Protein AF-A0A5C9E8C2-F1 (afdb_monomer_lite)

pLDDT: mean 74.81, std 15.82, range [32.09, 93.75]

Radius of gyration: 13.97 Å; chains: 1; bounding box: 36×26×34 Å

Structure (mmCIF, N/CA/C/O backbone):
data_AF-A0A5C9E8C2-F1
#
_entry.id   AF-A0A5C9E8C2-F1
#
loop_
_atom_site.group_PDB
_atom_site.id
_atom_site.type_symbol
_atom_site.label_atom_id
_atom_site.label_alt_id
_atom_site.label_comp_id
_atom_site.label_asym_id
_atom_site.label_entity_id
_atom_site.label_seq_id
_atom_site.pdbx_PDB_ins_code
_atom_site.Cartn_x
_atom_site.Cartn_y
_atom_site.Cartn_z
_atom_site.occupancy
_atom_site.B_iso_or_equiv
_atom_site.auth_seq_id
_atom_site.auth_comp_id
_atom_site.auth_asym_id
_atom_site.auth_atom_id
_atom_site.pdbx_PDB_model_num
ATOM 1 N N . MET A 1 1 ? -11.486 -5.871 -15.841 1.00 32.44 1 MET A N 1
ATOM 2 C CA . MET A 1 1 ? -12.454 -5.859 -14.717 1.00 32.44 1 MET A CA 1
ATOM 3 C C . MET A 1 1 ? -11.732 -5.472 -13.435 1.00 32.44 1 MET A C 1
ATOM 5 O O . MET A 1 1 ? -10.880 -6.221 -12.974 1.00 32.44 1 MET A O 1
ATOM 9 N N . THR A 1 2 ? -12.037 -4.309 -12.869 1.00 41.16 2 THR A N 1
ATOM 10 C CA . THR A 1 2 ? -11.485 -3.845 -11.587 1.00 41.16 2 THR A CA 1
ATOM 11 C C . THR A 1 2 ? -12.141 -4.649 -10.460 1.00 41.16 2 THR A C 1
ATOM 13 O O . THR A 1 2 ? -13.339 -4.495 -10.231 1.00 41.16 2 THR A O 1
ATOM 16 N N . LYS A 1 3 ? -11.414 -5.539 -9.769 1.00 49.12 3 LYS A N 1
ATOM 17 C CA . LYS A 1 3 ? -11.955 -6.192 -8.562 1.00 49.12 3 LYS A CA 1
ATOM 18 C C . LYS A 1 3 ? -12.298 -5.105 -7.537 1.00 49.12 3 LYS A C 1
ATOM 20 O O . LYS A 1 3 ? -11.431 -4.303 -7.190 1.00 49.12 3 LYS A O 1
ATOM 25 N N . ALA A 1 4 ? -13.546 -5.071 -7.070 1.00 57.19 4 ALA A N 1
ATOM 26 C CA . ALA A 1 4 ? -13.965 -4.157 -6.015 1.00 57.19 4 ALA A CA 1
ATOM 27 C C . ALA A 1 4 ? -13.157 -4.448 -4.739 1.00 57.19 4 ALA A C 1
ATOM 29 O O . ALA A 1 4 ? -13.159 -5.573 -4.236 1.00 57.19 4 ALA A O 1
ATOM 30 N N . ILE A 1 5 ? -12.434 -3.447 -4.238 1.00 65.69 5 ILE A N 1
ATOM 31 C CA . ILE A 1 5 ? -11.686 -3.554 -2.984 1.00 65.69 5 ILE A CA 1
ATOM 32 C C . ILE A 1 5 ? -12.681 -3.420 -1.829 1.00 65.69 5 ILE A C 1
ATOM 34 O O . ILE A 1 5 ? -13.324 -2.382 -1.688 1.00 65.69 5 ILE A O 1
ATOM 38 N N . CYS A 1 6 ? -12.806 -4.444 -0.983 1.00 70.38 6 CYS A N 1
ATOM 39 C CA . CYS A 1 6 ? -13.690 -4.390 0.180 1.00 70.38 6 CYS A CA 1
ATOM 40 C C . CYS A 1 6 ? -12.915 -3.924 1.424 1.00 70.38 6 CYS A C 1
ATOM 42 O O . CYS A 1 6 ? -11.977 -4.595 1.853 1.00 70.38 6 CYS A O 1
ATOM 44 N N . ILE A 1 7 ? -13.315 -2.797 2.032 1.00 75.38 7 ILE A N 1
ATOM 45 C CA . ILE A 1 7 ? -12.643 -2.224 3.220 1.00 75.38 7 ILE A CA 1
ATOM 46 C C . ILE A 1 7 ? -12.557 -3.237 4.367 1.00 75.38 7 ILE A C 1
ATOM 48 O O . ILE A 1 7 ? -11.552 -3.270 5.075 1.00 75.38 7 ILE A O 1
ATOM 52 N N . SER A 1 8 ? -13.568 -4.096 4.534 1.00 79.88 8 SER A N 1
ATOM 53 C CA . SER A 1 8 ? -13.592 -5.103 5.603 1.00 79.88 8 SER A CA 1
ATOM 54 C C . SER A 1 8 ? -12.383 -6.043 5.562 1.00 79.88 8 SER A C 1
ATOM 56 O O . SER A 1 8 ? -11.902 -6.462 6.613 1.00 79.88 8 SER A O 1
ATOM 58 N N . GLN A 1 9 ? -11.817 -6.294 4.378 1.00 79.69 9 GLN A N 1
ATOM 59 C CA . GLN A 1 9 ? -10.609 -7.104 4.214 1.00 79.69 9 GLN A CA 1
ATOM 60 C C . GLN A 1 9 ? -9.382 -6.448 4.865 1.00 79.69 9 GLN A C 1
ATOM 62 O O . GLN A 1 9 ? -8.472 -7.142 5.308 1.00 79.69 9 GLN A O 1
ATOM 67 N N . PHE A 1 10 ? -9.355 -5.119 4.992 1.00 86.12 10 PHE A N 1
ATOM 68 C CA . PHE A 1 10 ? -8.253 -4.385 5.618 1.00 86.12 10 PHE A CA 1
ATOM 69 C C . PHE A 1 10 ? -8.367 -4.293 7.139 1.00 86.12 10 PHE A C 1
ATOM 71 O O . PHE A 1 10 ? -7.411 -3.875 7.782 1.00 86.12 10 PHE A O 1
ATOM 78 N N . LEU A 1 11 ? -9.483 -4.700 7.747 1.00 88.00 11 LEU A N 1
ATOM 79 C CA . LEU A 1 11 ? -9.673 -4.560 9.194 1.00 88.00 11 LEU A CA 1
ATOM 80 C C . LEU A 1 11 ? -8.856 -5.561 10.017 1.00 88.00 11 LEU A C 1
ATOM 82 O O . LEU A 1 11 ? -8.607 -5.321 11.197 1.00 88.00 11 LEU A O 1
ATOM 86 N N . THR A 1 12 ? -8.417 -6.668 9.414 1.00 89.94 12 THR A N 1
ATOM 87 C CA . THR A 1 12 ? -7.584 -7.658 10.099 1.00 89.94 12 THR A CA 1
ATOM 88 C C . THR A 1 12 ? -6.179 -7.095 10.347 1.00 89.94 12 THR A C 1
ATOM 90 O O . THR A 1 12 ? -5.512 -6.728 9.378 1.00 89.94 12 THR A O 1
ATOM 93 N N . PRO A 1 13 ? -5.684 -7.056 11.597 1.00 90.25 13 PRO A N 1
ATOM 94 C CA . PRO A 1 13 ? -4.348 -6.557 11.909 1.00 90.25 13 PRO A CA 1
ATOM 95 C C . PRO A 1 13 ? -3.246 -7.504 11.434 1.00 90.25 13 PRO A C 1
ATOM 97 O O . PRO A 1 13 ? -3.399 -8.728 11.424 1.00 90.25 13 PRO A O 1
ATOM 100 N N . ASN A 1 14 ? -2.106 -6.934 11.054 1.00 87.50 14 ASN A N 1
ATOM 101 C CA . ASN A 1 14 ? -0.894 -7.700 10.804 1.00 87.50 14 ASN A CA 1
ATOM 102 C C . ASN A 1 14 ? -0.282 -8.183 12.132 1.00 87.50 14 ASN A C 1
ATOM 104 O O . ASN A 1 14 ? -0.060 -7.391 13.041 1.00 87.50 14 ASN A O 1
ATOM 108 N N . ILE A 1 15 ? 0.066 -9.471 12.203 1.00 87.94 15 ILE A N 1
ATOM 109 C CA . ILE A 1 15 ? 0.710 -10.111 13.363 1.00 87.94 15 ILE A CA 1
ATOM 110 C C . 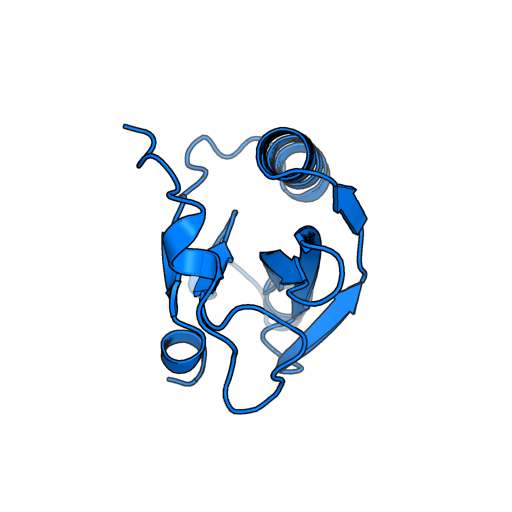ILE A 1 15 ? 2.051 -9.445 13.726 1.00 87.94 15 ILE A C 1
ATOM 112 O O . ILE A 1 15 ? 2.318 -9.210 14.898 1.00 87.94 15 ILE A O 1
ATOM 116 N N . LYS A 1 16 ? 2.887 -9.113 12.733 1.00 86.62 16 LYS A N 1
ATOM 117 C CA . LYS A 1 16 ? 4.205 -8.482 12.930 1.00 86.62 16 LYS A CA 1
ATOM 118 C C . LYS A 1 16 ? 4.106 -6.980 13.232 1.00 86.62 16 LYS A C 1
ATOM 120 O O . LYS A 1 16 ? 5.009 -6.423 13.843 1.00 86.62 16 LYS A O 1
ATOM 125 N N . ASN A 1 17 ? 3.044 -6.306 12.776 1.00 88.25 17 ASN A N 1
ATOM 126 C CA . ASN A 1 17 ? 2.822 -4.880 13.036 1.00 88.25 17 ASN A CA 1
ATOM 127 C C . ASN A 1 17 ? 1.318 -4.557 13.149 1.00 88.25 17 ASN A C 1
ATOM 129 O O . ASN A 1 17 ? 0.699 -4.158 12.156 1.00 88.25 17 ASN A O 1
ATOM 133 N N . PRO A 1 18 ? 0.731 -4.678 14.355 1.00 91.31 18 PRO A N 1
ATOM 134 C CA . PRO A 1 18 ? -0.714 -4.547 14.565 1.00 91.31 18 PRO A CA 1
ATOM 135 C C . PRO A 1 18 ? -1.292 -3.158 14.269 1.00 91.31 18 PRO A C 1
ATOM 137 O O . PRO A 1 18 ? -2.509 -3.010 14.173 1.00 91.31 18 PRO A O 1
ATOM 140 N N . LYS A 1 19 ? -0.444 -2.131 14.096 1.00 93.25 19 LYS A N 1
ATOM 141 C CA . LYS A 1 19 ? -0.877 -0.786 13.686 1.00 93.25 19 LYS A CA 1
ATOM 142 C C . LYS A 1 19 ? -1.503 -0.789 12.288 1.00 93.25 19 LYS A C 1
ATOM 144 O O . LYS A 1 19 ? -2.323 0.080 11.989 1.00 93.25 19 LYS A O 1
ATOM 149 N N . TYR A 1 20 ? -1.122 -1.739 11.437 1.00 91.88 20 TYR A N 1
ATOM 150 C CA . TYR A 1 20 ? -1.545 -1.791 10.043 1.00 91.88 20 TYR A CA 1
ATOM 151 C C . TYR A 1 20 ? -2.333 -3.056 9.716 1.00 91.88 20 TYR A C 1
ATOM 153 O O . TYR A 1 20 ? -2.223 -4.088 10.383 1.00 91.88 20 TYR A O 1
ATOM 161 N N . SER A 1 21 ? -3.104 -2.973 8.637 1.00 90.56 21 SER A N 1
ATOM 162 C CA . SER A 1 21 ? -3.799 -4.107 8.045 1.00 90.56 21 SER A CA 1
ATOM 163 C C . SER A 1 21 ? -2.835 -5.212 7.611 1.00 90.56 21 SER A C 1
ATOM 165 O O . SER A 1 21 ? -1.770 -4.957 7.044 1.00 90.56 21 SER A O 1
ATOM 167 N N . LYS A 1 22 ? -3.247 -6.464 7.820 1.00 87.81 22 LYS A N 1
ATOM 168 C CA . LYS A 1 22 ? -2.620 -7.662 7.242 1.00 87.81 22 LYS A CA 1
ATOM 169 C C . LYS A 1 22 ? -2.736 -7.667 5.722 1.00 87.81 22 LYS A C 1
ATOM 171 O O . LYS A 1 22 ? -1.832 -8.138 5.034 1.00 87.81 22 LYS A O 1
ATOM 176 N N . MET A 1 23 ? -3.865 -7.182 5.210 1.00 84.62 23 MET A N 1
ATOM 177 C CA . MET A 1 23 ? -4.084 -7.032 3.779 1.00 84.62 23 MET A CA 1
ATOM 178 C C . MET A 1 23 ? -3.365 -5.807 3.252 1.00 84.62 23 MET A C 1
ATOM 180 O O . MET A 1 23 ? -3.344 -4.751 3.893 1.00 84.62 23 MET A O 1
ATOM 184 N N . ARG A 1 24 ? -2.802 -5.961 2.060 1.00 85.75 24 ARG A N 1
ATOM 185 C CA . ARG A 1 24 ? -2.234 -4.875 1.278 1.00 85.75 24 ARG A CA 1
ATOM 186 C C . ARG A 1 24 ? -2.713 -4.993 -0.148 1.00 85.75 24 ARG A C 1
ATOM 188 O O . ARG A 1 24 ? -3.059 -6.074 -0.628 1.00 85.75 24 ARG A O 1
ATOM 195 N N . TYR A 1 25 ? -2.690 -3.866 -0.821 1.00 80.75 25 TYR A N 1
ATOM 196 C CA . TYR A 1 25 ? -3.014 -3.795 -2.223 1.00 80.75 25 TYR A CA 1
ATOM 197 C C . TYR A 1 25 ? -1.836 -3.238 -2.993 1.00 80.75 25 TYR A C 1
ATOM 199 O O . TYR A 1 25 ? -1.215 -2.270 -2.563 1.00 80.75 25 TYR A O 1
ATOM 207 N N . VAL A 1 26 ? -1.498 -3.891 -4.093 1.00 79.25 26 VAL A N 1
ATOM 208 C CA . VAL A 1 26 ? -0.310 -3.575 -4.878 1.00 79.25 26 VAL A CA 1
ATOM 209 C C . VAL A 1 26 ? -0.766 -2.941 -6.183 1.00 79.25 26 VAL A C 1
ATOM 211 O O . VAL A 1 26 ? -1.558 -3.546 -6.899 1.00 79.25 26 VAL A O 1
ATOM 214 N N . PHE A 1 27 ? -0.291 -1.731 -6.489 1.00 72.12 27 PHE A N 1
ATOM 215 C CA . PHE A 1 27 ? -0.598 -1.090 -7.776 1.00 72.12 27 PHE A CA 1
ATOM 216 C C . PHE A 1 27 ? 0.233 -1.675 -8.921 1.00 72.12 27 PHE A C 1
ATOM 218 O O . PHE A 1 27 ? -0.211 -1.654 -10.060 1.00 72.12 27 PHE A O 1
ATOM 225 N N . TYR A 1 28 ? 1.425 -2.203 -8.630 1.00 67.94 28 TYR A N 1
ATOM 226 C CA . TYR A 1 28 ? 2.290 -2.808 -9.637 1.00 67.94 28 TYR A CA 1
ATOM 227 C C . TYR A 1 28 ? 3.244 -3.835 -9.047 1.00 67.94 28 TYR A C 1
ATOM 229 O O . TYR A 1 28 ? 3.850 -3.610 -7.995 1.00 67.94 28 TYR A O 1
ATOM 237 N N . THR A 1 29 ? 3.420 -4.940 -9.763 1.00 57.91 29 THR A N 1
ATOM 238 C CA . THR A 1 29 ? 4.380 -5.981 -9.420 1.00 57.91 29 THR A CA 1
ATOM 239 C C . THR A 1 29 ? 5.385 -6.145 -10.555 1.00 57.91 29 THR A C 1
ATOM 241 O O . THR A 1 29 ? 5.087 -6.813 -11.535 1.00 57.91 29 THR A O 1
ATOM 244 N N . LYS A 1 30 ? 6.585 -5.589 -10.344 1.00 60.47 30 LYS A N 1
ATOM 245 C CA . LYS A 1 30 ? 7.880 -6.054 -10.870 1.00 60.47 30 LYS A CA 1
ATOM 246 C C . LYS A 1 30 ? 8.067 -6.080 -12.401 1.00 60.47 30 LYS A C 1
ATOM 248 O O . LYS A 1 30 ? 7.451 -6.866 -13.110 1.00 60.47 30 LYS A O 1
ATOM 253 N N . ILE A 1 31 ? 9.073 -5.340 -12.878 1.00 58.31 31 ILE A N 1
ATOM 254 C CA . ILE A 1 31 ? 9.623 -5.515 -14.230 1.00 58.31 31 ILE A CA 1
ATOM 255 C C . ILE A 1 31 ? 10.399 -6.851 -14.276 1.00 58.31 31 ILE A C 1
ATOM 257 O O . ILE A 1 31 ? 11.195 -7.122 -13.365 1.00 58.31 31 ILE A O 1
ATOM 261 N N . PRO A 1 32 ? 10.179 -7.720 -15.281 1.00 61.00 32 PRO A N 1
ATOM 262 C CA . PRO A 1 32 ? 10.939 -8.956 -15.444 1.00 61.00 32 PRO A CA 1
ATOM 263 C C . PRO A 1 32 ? 12.452 -8.693 -15.492 1.00 61.00 32 PRO A C 1
ATOM 265 O O . PRO A 1 32 ? 12.924 -7.881 -16.278 1.00 61.00 32 PRO A O 1
ATOM 268 N N . ARG A 1 33 ? 13.232 -9.426 -14.684 1.00 66.25 33 ARG A N 1
ATOM 269 C CA . ARG A 1 33 ? 14.701 -9.267 -14.595 1.00 66.25 33 ARG A CA 1
ATOM 270 C C . ARG A 1 33 ? 15.419 -9.467 -15.936 1.00 66.25 33 ARG A C 1
ATOM 272 O O . ARG A 1 33 ? 16.502 -8.938 -16.120 1.00 66.25 33 ARG A O 1
ATOM 279 N N . LYS A 1 34 ? 14.832 -10.255 -16.840 1.00 70.69 34 LYS A N 1
ATOM 280 C CA . LYS A 1 34 ? 15.451 -10.693 -18.100 1.00 70.69 34 LYS A CA 1
ATOM 281 C C . LYS A 1 34 ? 15.858 -9.541 -19.034 1.00 70.69 34 LYS A C 1
ATOM 283 O O . LYS A 1 34 ? 16.745 -9.743 -19.849 1.00 70.69 34 LYS A O 1
ATOM 288 N N . ASP A 1 35 ? 15.235 -8.371 -18.884 1.00 67.56 35 ASP A N 1
ATOM 289 C CA . ASP A 1 35 ? 15.425 -7.220 -19.773 1.00 67.56 35 ASP A CA 1
ATOM 290 C C . ASP A 1 35 ? 16.244 -6.090 -19.115 1.00 67.56 35 ASP A C 1
ATOM 292 O O . ASP A 1 35 ? 16.358 -5.008 -19.682 1.00 67.56 35 ASP A O 1
ATOM 296 N N . LEU A 1 36 ? 16.792 -6.314 -17.912 1.00 73.88 36 LEU A N 1
ATOM 297 C CA . LEU A 1 36 ? 17.470 -5.292 -17.111 1.00 73.88 36 LEU A CA 1
ATOM 298 C C . LEU A 1 36 ? 18.843 -5.773 -16.637 1.00 73.88 36 LEU A C 1
ATOM 300 O O . LEU A 1 36 ? 19.010 -6.925 -16.224 1.00 73.88 36 LEU A O 1
ATOM 304 N N . THR A 1 37 ? 19.814 -4.862 -16.602 1.00 81.06 37 THR A N 1
ATOM 305 C CA . THR A 1 37 ? 21.052 -5.073 -15.843 1.00 81.06 37 THR A CA 1
ATOM 306 C C . THR A 1 37 ? 20.743 -5.240 -14.353 1.00 81.06 37 THR A C 1
ATOM 308 O O . THR A 1 37 ? 19.664 -4.900 -13.862 1.00 81.06 37 THR A O 1
ATOM 311 N N . GLU A 1 38 ? 21.699 -5.769 -13.590 1.00 77.56 38 GLU A N 1
ATOM 312 C CA . GLU A 1 38 ? 21.525 -5.947 -12.147 1.00 77.56 38 GLU A CA 1
ATOM 313 C C . GLU A 1 38 ? 21.265 -4.617 -11.427 1.00 77.56 38 GLU A C 1
ATOM 315 O O . GLU A 1 38 ? 20.362 -4.534 -10.596 1.00 77.56 38 GLU A O 1
ATOM 320 N N . GLU A 1 39 ? 21.970 -3.552 -11.806 1.00 75.12 39 GLU A N 1
ATOM 321 C CA . GLU A 1 39 ? 21.759 -2.219 -11.243 1.00 75.12 39 GLU A CA 1
ATOM 322 C C . GLU A 1 39 ? 20.367 -1.661 -11.582 1.00 75.12 39 GLU A C 1
ATOM 324 O O . GLU A 1 39 ? 19.667 -1.143 -10.704 1.00 75.12 39 GLU A O 1
ATOM 329 N N . GLU A 1 40 ? 19.917 -1.813 -12.828 1.00 70.94 40 GLU A N 1
ATOM 330 C CA . GLU A 1 40 ? 18.583 -1.381 -13.253 1.00 70.94 40 GLU A CA 1
ATOM 331 C C . GLU A 1 40 ? 17.485 -2.178 -12.552 1.00 70.94 40 GLU A C 1
ATOM 333 O O . GLU A 1 40 ? 16.505 -1.600 -12.077 1.00 70.94 40 GLU A O 1
ATOM 338 N N . TYR A 1 41 ? 17.655 -3.491 -12.412 1.00 72.12 41 TYR A N 1
ATOM 339 C CA . TYR A 1 41 ? 16.719 -4.338 -11.683 1.00 72.12 41 TYR A CA 1
ATOM 340 C C . TYR A 1 41 ? 16.625 -3.922 -10.212 1.00 72.12 41 TYR A C 1
ATOM 342 O O . TYR A 1 41 ? 15.526 -3.779 -9.682 1.00 72.12 41 TYR A O 1
ATOM 350 N N . LEU A 1 42 ? 17.746 -3.652 -9.543 1.00 68.88 42 LEU A N 1
ATOM 351 C CA . LEU A 1 42 ? 17.746 -3.201 -8.148 1.00 68.88 42 LEU A CA 1
ATOM 352 C C . LEU A 1 42 ? 17.060 -1.837 -7.971 1.00 68.88 42 LEU A C 1
ATOM 354 O O . LEU A 1 42 ? 16.317 -1.642 -7.005 1.00 68.88 42 LEU A O 1
ATOM 358 N N . ARG A 1 43 ? 17.247 -0.909 -8.918 1.00 66.12 43 ARG A N 1
ATOM 359 C CA . ARG A 1 43 ? 16.573 0.402 -8.918 1.00 66.12 43 ARG A CA 1
ATOM 360 C C . ARG A 1 43 ? 15.074 0.295 -9.219 1.00 66.12 43 ARG A C 1
ATOM 362 O O . ARG A 1 43 ? 14.275 1.037 -8.643 1.00 66.12 43 ARG A O 1
ATOM 369 N N . THR A 1 44 ? 14.669 -0.630 -10.083 1.00 67.00 44 THR A N 1
ATOM 370 C CA . THR A 1 44 ? 13.283 -0.759 -10.574 1.00 67.00 44 THR A CA 1
ATOM 371 C C . THR A 1 44 ? 12.433 -1.767 -9.799 1.00 67.00 44 THR A C 1
ATOM 373 O O . THR A 1 44 ? 11.207 -1.707 -9.873 1.00 67.00 44 THR A O 1
ATOM 376 N N . ASN A 1 45 ? 13.038 -2.640 -8.987 1.00 73.31 45 ASN A N 1
ATOM 377 C CA . ASN A 1 45 ? 12.335 -3.665 -8.213 1.00 73.31 45 ASN A CA 1
ATOM 378 C C . ASN A 1 45 ? 11.715 -3.099 -6.925 1.00 73.31 45 ASN A C 1
ATOM 380 O O . ASN A 1 45 ? 12.109 -3.405 -5.793 1.00 73.31 45 ASN A O 1
ATOM 384 N N . HIS A 1 46 ? 10.715 -2.251 -7.110 1.00 76.25 46 HIS A N 1
ATOM 385 C CA . HIS A 1 46 ? 9.898 -1.684 -6.053 1.00 76.25 46 HIS A CA 1
ATOM 386 C C . HIS A 1 46 ? 8.415 -1.754 -6.428 1.00 76.25 46 HIS A C 1
ATOM 388 O O . HIS A 1 46 ? 8.061 -1.861 -7.600 1.00 76.25 46 HIS A O 1
ATOM 394 N N . SER A 1 47 ? 7.539 -1.703 -5.429 1.00 79.06 47 SER A N 1
ATOM 395 C CA . SER A 1 47 ? 6.094 -1.603 -5.628 1.00 79.06 47 SER A CA 1
ATOM 396 C C . SER A 1 47 ? 5.510 -0.434 -4.855 1.00 79.06 47 SER A C 1
ATOM 398 O O . SER A 1 47 ? 6.014 -0.035 -3.802 1.00 79.06 47 SER A O 1
ATOM 400 N N . LEU A 1 48 ? 4.425 0.1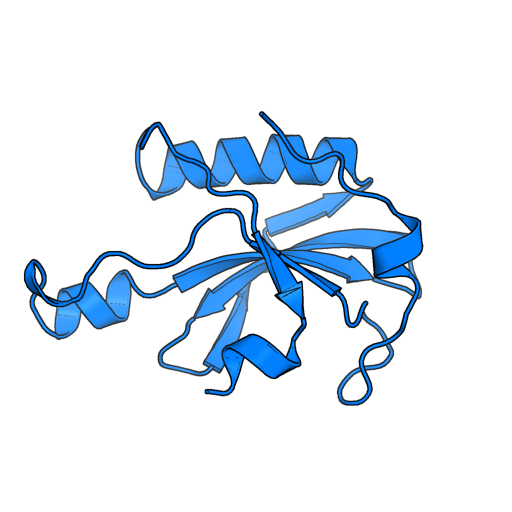17 -5.392 1.00 83.81 48 LEU A N 1
ATOM 401 C CA . LEU A 1 48 ? 3.553 1.011 -4.651 1.00 83.81 48 LEU A CA 1
ATOM 402 C C . LEU A 1 48 ? 2.475 0.165 -3.972 1.00 83.81 48 LEU A C 1
ATOM 404 O O . LEU A 1 48 ? 1.728 -0.562 -4.633 1.00 83.81 48 LEU A O 1
ATOM 408 N N . LEU A 1 49 ? 2.428 0.247 -2.648 1.00 86.38 49 LEU A N 1
ATOM 409 C CA . LEU A 1 49 ? 1.507 -0.492 -1.801 1.00 86.38 49 LEU A CA 1
ATOM 410 C C . LEU A 1 49 ? 0.501 0.456 -1.162 1.00 86.38 49 LEU A C 1
ATOM 412 O O . LEU A 1 49 ? 0.849 1.538 -0.701 1.00 86.38 49 LEU A O 1
ATOM 416 N N . LEU A 1 50 ? -0.728 -0.014 -1.050 1.00 89.00 50 LEU A N 1
ATOM 417 C CA . LEU A 1 50 ? -1.794 0.564 -0.257 1.00 89.00 50 LEU A CA 1
ATOM 418 C C . LEU A 1 50 ? -2.035 -0.330 0.961 1.00 89.00 50 LEU A C 1
ATOM 420 O O . LEU A 1 50 ? -2.223 -1.545 0.834 1.00 89.00 50 LEU A O 1
ATOM 424 N N . ARG A 1 51 ? -2.049 0.269 2.148 1.00 90.38 51 ARG A N 1
ATOM 425 C CA . ARG A 1 51 ? -2.358 -0.407 3.418 1.00 90.38 51 ARG A CA 1
ATOM 426 C C . ARG A 1 51 ? -3.279 0.460 4.263 1.00 90.38 51 ARG A C 1
ATOM 428 O O . ARG A 1 51 ? -3.276 1.673 4.102 1.00 90.38 51 ARG A O 1
ATOM 435 N N . MET A 1 52 ? -4.006 -0.133 5.201 1.00 92.50 52 MET A N 1
ATOM 436 C CA . MET A 1 52 ? -4.811 0.623 6.159 1.00 92.50 52 MET A CA 1
ATOM 437 C C . MET A 1 52 ? -4.055 0.776 7.477 1.00 92.50 52 MET A C 1
ATOM 439 O O . MET A 1 52 ? -3.575 -0.200 8.051 1.00 92.50 52 MET A O 1
ATOM 443 N N . ASN A 1 53 ? -3.976 2.001 7.977 1.00 93.75 53 ASN A N 1
ATOM 444 C CA . ASN A 1 53 ? -3.595 2.311 9.345 1.00 93.75 53 ASN A CA 1
ATOM 445 C C . ASN A 1 53 ? -4.823 2.123 10.240 1.00 93.75 53 ASN A C 1
ATOM 447 O O . ASN A 1 53 ? -5.786 2.888 10.183 1.00 93.75 53 ASN A O 1
ATOM 451 N N . LEU A 1 54 ? -4.803 1.083 11.069 1.00 92.69 54 LEU A N 1
ATOM 452 C CA . LEU A 1 54 ? -5.959 0.658 11.858 1.00 92.69 54 LEU A CA 1
ATOM 453 C C . LEU A 1 54 ? -6.273 1.592 13.024 1.00 92.69 54 LEU A C 1
ATOM 455 O O . LEU A 1 54 ? -7.422 1.605 13.470 1.00 92.69 54 LEU A O 1
ATOM 459 N N . LYS A 1 55 ? -5.286 2.376 13.481 1.00 92.69 55 LYS A N 1
ATOM 460 C CA . LYS A 1 55 ? -5.469 3.404 14.514 1.00 92.69 55 LYS A CA 1
ATOM 461 C C . LYS A 1 55 ? -6.203 4.620 13.952 1.00 92.69 55 LYS A C 1
ATOM 463 O O . LYS A 1 55 ? -7.130 5.110 14.579 1.00 92.69 55 LYS A O 1
ATOM 468 N N . MET A 1 56 ? -5.786 5.090 12.777 1.00 91.75 56 MET A N 1
ATOM 469 C CA . MET A 1 56 ? -6.357 6.285 12.139 1.00 91.75 56 MET A CA 1
ATOM 470 C C . MET A 1 56 ? -7.591 5.976 11.287 1.00 91.75 56 MET A C 1
ATOM 472 O O . MET A 1 56 ? -8.318 6.888 10.922 1.00 91.75 56 MET A O 1
ATOM 476 N N . LYS A 1 57 ? -7.810 4.698 10.952 1.00 91.00 57 LYS A N 1
ATOM 477 C CA . LYS A 1 57 ? -8.817 4.238 9.984 1.00 91.00 57 LYS A CA 1
ATOM 478 C C . LYS A 1 57 ? -8.675 4.887 8.602 1.00 91.00 57 LYS A C 1
ATOM 480 O O . LYS A 1 57 ? -9.648 5.006 7.867 1.00 91.00 57 LYS A O 1
ATOM 485 N N . LEU A 1 58 ? -7.443 5.238 8.238 1.00 93.69 58 LEU A N 1
ATOM 486 C CA . LEU A 1 58 ? -7.082 5.803 6.941 1.00 93.69 58 LEU A CA 1
ATOM 487 C C . LEU A 1 58 ? -6.146 4.862 6.191 1.00 93.69 58 LEU A C 1
ATOM 489 O O . LEU A 1 58 ? -5.476 4.014 6.783 1.00 93.69 58 LEU A O 1
ATOM 493 N N . PHE A 1 59 ? -6.103 5.026 4.880 1.00 92.94 59 PHE A N 1
ATOM 494 C CA . PHE A 1 59 ? -5.205 4.321 3.992 1.00 92.94 59 PHE A CA 1
ATOM 495 C C . PHE A 1 59 ? -3.927 5.117 3.761 1.00 92.94 59 PHE A C 1
ATOM 497 O O . PHE A 1 59 ? -3.969 6.333 3.612 1.00 92.94 59 PHE A O 1
ATOM 504 N N . GLU A 1 60 ? -2.804 4.411 3.700 1.00 93.38 60 GLU A N 1
ATOM 505 C CA . GLU A 1 60 ? -1.481 4.952 3.415 1.00 93.38 60 GLU A CA 1
ATOM 506 C C . GLU A 1 60 ? -0.946 4.354 2.112 1.00 93.38 60 GLU A C 1
ATOM 508 O O . GLU A 1 60 ? -1.045 3.139 1.895 1.00 93.38 60 GLU A O 1
ATOM 513 N N . LEU A 1 61 ? -0.337 5.200 1.280 1.00 90.88 61 LEU A N 1
ATOM 514 C CA . LEU A 1 61 ? 0.434 4.778 0.110 1.00 90.88 61 LEU A CA 1
ATOM 515 C C . LEU A 1 61 ? 1.915 4.739 0.448 1.00 90.88 61 LEU A C 1
ATOM 517 O O . LEU A 1 61 ? 2.476 5.759 0.849 1.00 90.88 61 LEU A O 1
ATOM 521 N N . VAL A 1 62 ? 2.557 3.591 0.244 1.00 89.38 62 VAL A N 1
ATOM 522 C CA . VAL A 1 62 ? 3.974 3.398 0.564 1.00 89.38 62 VAL A CA 1
ATOM 523 C C . VAL A 1 62 ? 4.753 2.758 -0.576 1.00 89.38 62 VAL A C 1
ATOM 525 O O . VAL A 1 62 ? 4.249 1.865 -1.252 1.00 89.38 62 VAL A O 1
ATOM 528 N N . LYS A 1 63 ? 6.009 3.173 -0.769 1.00 85.50 63 LYS A N 1
ATOM 529 C CA . LYS A 1 63 ? 6.948 2.472 -1.661 1.00 85.50 63 LYS A CA 1
ATOM 530 C C . LYS A 1 63 ? 7.646 1.362 -0.891 1.00 85.50 63 LYS A C 1
ATOM 532 O O . LYS A 1 63 ? 8.324 1.629 0.104 1.00 85.50 63 LYS A O 1
ATOM 537 N N . PHE A 1 64 ? 7.499 0.138 -1.376 1.00 84.19 64 PHE A N 1
ATOM 538 C CA . PHE A 1 64 ? 8.214 -1.031 -0.887 1.00 84.19 64 PHE A CA 1
ATOM 539 C C . PHE A 1 64 ? 9.353 -1.374 -1.835 1.00 84.19 64 PHE A C 1
ATOM 541 O O . PHE A 1 64 ? 9.142 -1.540 -3.034 1.00 84.19 64 PHE A O 1
ATOM 548 N N . ASN A 1 65 ? 10.561 -1.474 -1.297 1.00 78.75 65 ASN A N 1
ATOM 549 C CA . ASN A 1 65 ? 11.734 -1.919 -2.023 1.00 78.75 65 ASN A CA 1
ATOM 550 C C . ASN A 1 65 ? 11.934 -3.417 -1.761 1.00 78.75 65 ASN A C 1
ATOM 552 O O . ASN A 1 65 ? 12.193 -3.818 -0.625 1.00 78.75 65 ASN A O 1
ATOM 556 N N . TYR A 1 66 ? 11.815 -4.245 -2.802 1.00 75.00 66 TYR A N 1
ATOM 557 C CA . TYR A 1 66 ? 11.926 -5.699 -2.658 1.00 75.00 66 TYR A CA 1
ATOM 558 C C . TYR A 1 66 ? 13.351 -6.157 -2.343 1.00 75.00 66 TYR A C 1
ATOM 560 O O . TYR A 1 66 ? 13.514 -7.175 -1.676 1.00 75.00 66 TYR A O 1
ATOM 568 N N . HIS A 1 67 ? 14.374 -5.423 -2.790 1.00 73.44 67 HIS A N 1
ATOM 569 C CA . HIS A 1 67 ? 15.767 -5.780 -2.526 1.00 73.44 67 HIS A CA 1
ATOM 570 C C . HIS A 1 67 ? 16.111 -5.621 -1.043 1.00 73.44 67 HIS A C 1
ATOM 572 O O . HIS A 1 67 ? 16.593 -6.557 -0.413 1.00 73.44 67 HIS A O 1
ATOM 578 N N . TYR A 1 68 ? 15.776 -4.469 -0.461 1.00 77.19 68 TYR A N 1
ATOM 579 C CA . TYR A 1 68 ? 16.016 -4.204 0.961 1.00 77.19 68 TYR A CA 1
ATOM 580 C C . TYR A 1 68 ? 14.904 -4.733 1.878 1.00 77.19 68 TYR A C 1
ATOM 582 O O . TYR A 1 68 ? 14.975 -4.543 3.091 1.00 77.19 68 TYR A O 1
ATOM 590 N N . ARG A 1 69 ? 13.854 -5.344 1.306 1.00 76.94 69 ARG A N 1
ATOM 591 C CA . ARG A 1 69 ? 12.614 -5.749 1.993 1.00 76.94 69 ARG A CA 1
ATOM 592 C C . ARG A 1 69 ? 12.072 -4.662 2.931 1.00 76.94 69 ARG A C 1
ATOM 594 O O . ARG A 1 69 ? 11.583 -4.949 4.023 1.00 76.94 69 ARG A O 1
ATOM 601 N N . SER A 1 70 ? 12.166 -3.404 2.506 1.00 80.25 70 SER A N 1
ATOM 602 C CA . SER A 1 70 ? 11.885 -2.245 3.349 1.00 80.25 70 SER A CA 1
ATOM 603 C C . SER A 1 70 ? 10.859 -1.314 2.721 1.00 80.25 70 SER A C 1
ATOM 605 O O . SER A 1 70 ? 10.763 -1.158 1.504 1.00 80.25 70 SER A O 1
ATOM 607 N N . GLU A 1 71 ? 10.063 -0.688 3.580 1.00 82.50 71 GLU A N 1
ATOM 608 C CA . GLU A 1 71 ? 9.173 0.403 3.203 1.00 82.50 71 GLU A CA 1
ATOM 609 C C . GLU A 1 71 ? 9.928 1.711 3.397 1.00 82.50 71 GLU A C 1
ATOM 611 O O . GLU A 1 71 ? 10.428 1.974 4.488 1.00 82.50 71 GLU A O 1
ATOM 616 N N . GLN A 1 72 ? 10.039 2.514 2.343 1.00 74.44 72 GLN A N 1
ATOM 617 C CA . GLN A 1 72 ? 10.931 3.675 2.364 1.00 74.44 72 GLN A CA 1
ATOM 618 C C . GLN A 1 72 ? 10.193 5.002 2.549 1.00 74.44 72 GLN A C 1
ATOM 620 O O . GLN A 1 72 ? 10.701 5.885 3.229 1.00 74.44 72 GLN A O 1
ATOM 625 N N . ILE A 1 73 ? 9.021 5.177 1.928 1.00 76.06 73 ILE A N 1
ATOM 626 C CA . ILE A 1 73 ? 8.360 6.491 1.836 1.00 76.06 73 ILE A CA 1
ATOM 627 C C . ILE A 1 73 ? 6.847 6.325 1.922 1.00 76.06 73 ILE A C 1
ATOM 629 O O . ILE A 1 73 ? 6.296 5.478 1.218 1.00 76.06 73 ILE A O 1
ATOM 633 N N . ILE A 1 74 ? 6.196 7.160 2.741 1.00 80.44 74 ILE A N 1
ATOM 634 C CA . ILE A 1 74 ? 4.742 7.373 2.739 1.00 80.44 74 ILE A CA 1
ATOM 635 C C . ILE A 1 74 ? 4.445 8.551 1.808 1.00 80.44 74 ILE A C 1
ATOM 637 O O . ILE A 1 74 ? 4.904 9.662 2.053 1.00 80.44 74 ILE A O 1
ATOM 641 N N . PHE A 1 75 ? 3.682 8.317 0.745 1.00 80.31 75 PHE A N 1
ATOM 642 C CA . PHE A 1 75 ? 3.347 9.344 -0.251 1.00 80.31 75 PHE A CA 1
ATOM 643 C C . PHE A 1 75 ? 2.029 10.052 0.035 1.00 80.31 75 PHE A C 1
ATOM 645 O O . PHE A 1 75 ? 1.784 11.136 -0.492 1.00 80.31 75 PHE A O 1
ATOM 652 N N . PHE A 1 76 ? 1.145 9.406 0.793 1.00 91.06 76 PHE A N 1
ATOM 653 C CA . PHE A 1 76 ? -0.217 9.873 0.991 1.00 91.06 76 PHE A CA 1
ATOM 654 C C . PHE A 1 76 ? -0.878 9.161 2.169 1.00 91.06 76 PHE A C 1
ATOM 656 O O . PHE A 1 76 ? -0.607 7.978 2.394 1.00 91.06 76 PHE A O 1
ATOM 663 N N . THR A 1 77 ? -1.797 9.867 2.828 1.00 92.44 77 THR A N 1
ATOM 664 C CA . THR A 1 77 ? -2.734 9.322 3.811 1.00 92.44 77 THR A CA 1
ATOM 665 C C . THR A 1 77 ? -4.123 9.895 3.537 1.00 92.44 77 THR A C 1
ATOM 667 O O . THR A 1 77 ? -4.259 11.112 3.456 1.00 92.44 77 THR A O 1
ATOM 670 N N . GLY A 1 78 ? -5.146 9.047 3.425 1.00 92.44 78 GLY A N 1
ATOM 671 C CA . GLY A 1 78 ? -6.521 9.486 3.161 1.00 92.44 78 GLY A CA 1
ATOM 672 C C . GLY A 1 78 ? -7.524 8.338 3.179 1.00 92.44 78 GLY A C 1
ATOM 673 O O . GLY A 1 78 ? -7.221 7.244 3.663 1.00 92.44 78 GLY A O 1
ATOM 674 N N . ASN A 1 79 ? -8.735 8.565 2.685 1.00 91.62 79 ASN A N 1
ATOM 675 C CA . ASN A 1 79 ? -9.719 7.490 2.553 1.00 91.62 79 ASN A CA 1
ATOM 676 C C . ASN A 1 79 ? -9.358 6.535 1.391 1.00 91.62 79 ASN A C 1
ATOM 678 O O . ASN A 1 79 ? -8.409 6.765 0.640 1.00 91.62 79 ASN A O 1
ATOM 682 N N . LEU A 1 80 ? -10.096 5.425 1.254 1.00 87.12 80 LEU A N 1
ATOM 683 C CA . LEU A 1 80 ? -9.794 4.403 0.244 1.00 87.12 80 LEU A CA 1
ATOM 684 C C . LEU A 1 80 ? -9.818 4.969 -1.182 1.00 87.12 80 LEU A C 1
ATOM 686 O O . LEU A 1 80 ? -8.933 4.656 -1.975 1.00 87.12 80 LEU A O 1
ATOM 690 N N . GLN A 1 81 ? -10.822 5.783 -1.507 1.00 86.12 81 GLN A N 1
ATOM 691 C CA . GLN A 1 81 ? -10.993 6.318 -2.853 1.00 86.12 81 GLN A CA 1
ATOM 692 C C . GLN A 1 81 ? -9.848 7.269 -3.211 1.00 86.12 81 GLN A C 1
ATOM 694 O O . GLN A 1 81 ? -9.187 7.063 -4.229 1.00 86.12 81 GLN A O 1
ATOM 699 N N . GLU A 1 82 ? -9.547 8.226 -2.332 1.00 90.94 82 GLU A N 1
ATOM 700 C CA . GLU A 1 82 ? -8.434 9.165 -2.513 1.00 90.94 82 GLU A CA 1
ATOM 701 C C . GLU A 1 82 ? -7.102 8.426 -2.671 1.00 90.94 82 GLU A C 1
ATOM 703 O O . GLU A 1 82 ? -6.299 8.745 -3.546 1.00 90.94 82 GLU A O 1
ATOM 708 N N . ALA A 1 83 ? -6.868 7.398 -1.852 1.00 89.00 83 ALA A N 1
ATOM 709 C CA . ALA A 1 83 ? -5.632 6.634 -1.904 1.00 89.00 83 ALA A CA 1
ATOM 710 C C . ALA A 1 83 ? -5.518 5.792 -3.188 1.00 89.00 83 ALA A C 1
ATOM 712 O O . ALA A 1 83 ? -4.424 5.654 -3.734 1.00 89.00 83 ALA A O 1
ATOM 713 N N . ILE A 1 84 ? -6.624 5.263 -3.722 1.00 84.88 84 ILE A N 1
ATOM 714 C CA . ILE A 1 84 ? -6.624 4.580 -5.025 1.00 84.88 84 ILE A CA 1
ATOM 715 C C . ILE A 1 84 ? -6.323 5.571 -6.150 1.00 84.88 84 ILE A C 1
ATOM 717 O O . ILE A 1 84 ? -5.473 5.289 -6.996 1.00 84.88 84 ILE A O 1
ATOM 721 N N . GLU A 1 85 ? -7.005 6.714 -6.179 1.00 86.25 85 GLU A N 1
ATOM 722 C CA . GLU A 1 85 ? -6.809 7.744 -7.204 1.00 86.25 85 GLU A CA 1
ATOM 723 C C . GLU A 1 85 ? -5.376 8.274 -7.175 1.00 86.25 85 GLU A C 1
ATOM 725 O O . GLU A 1 85 ? -4.695 8.305 -8.206 1.00 86.25 85 GLU A O 1
ATOM 730 N N . ARG A 1 86 ? -4.867 8.585 -5.980 1.00 88.56 86 ARG A N 1
ATOM 731 C CA . ARG A 1 86 ? -3.494 9.050 -5.801 1.00 88.56 86 ARG A CA 1
ATOM 732 C C . ARG A 1 86 ? -2.473 7.975 -6.157 1.00 88.56 86 ARG A C 1
ATOM 734 O O . ARG A 1 86 ? -1.458 8.289 -6.773 1.00 88.56 86 ARG A O 1
ATOM 741 N N . GLY A 1 87 ? -2.744 6.715 -5.821 1.00 84.88 87 GLY A N 1
ATOM 742 C CA . GLY A 1 87 ? -1.875 5.592 -6.160 1.00 84.88 87 GLY A CA 1
ATOM 743 C C . GLY A 1 87 ? -1.768 5.374 -7.665 1.00 84.88 87 GLY A C 1
ATOM 744 O O . GLY A 1 87 ? -0.663 5.203 -8.173 1.00 84.88 87 GLY A O 1
ATOM 745 N N . LYS A 1 88 ? -2.883 5.493 -8.395 1.00 80.50 88 LYS A N 1
ATOM 746 C CA . LYS A 1 88 ? -2.889 5.474 -9.866 1.00 80.50 88 LYS A CA 1
ATOM 747 C C . LYS A 1 88 ? -2.067 6.626 -10.446 1.00 80.50 88 LYS A C 1
ATOM 749 O O . LYS A 1 88 ? -1.217 6.383 -11.290 1.00 80.50 88 LYS A O 1
ATOM 754 N N . GLN A 1 89 ? -2.272 7.859 -9.976 1.00 84.06 89 GLN A N 1
ATOM 755 C CA . GLN A 1 89 ? -1.506 9.024 -10.448 1.00 84.06 89 GLN A CA 1
ATOM 756 C C . GLN A 1 89 ? 0.001 8.862 -10.219 1.00 84.06 89 GLN A C 1
ATOM 758 O O . GLN A 1 89 ? 0.796 9.096 -11.124 1.00 84.06 89 GLN A O 1
ATOM 763 N N . LEU A 1 90 ? 0.402 8.449 -9.012 1.00 80.88 90 LEU A N 1
ATOM 764 C CA . LEU A 1 90 ? 1.808 8.202 -8.689 1.00 80.88 90 LEU A CA 1
ATOM 765 C C . LEU A 1 90 ? 2.383 7.074 -9.541 1.00 80.88 90 LEU A C 1
ATOM 767 O O . LEU A 1 90 ? 3.521 7.182 -9.987 1.00 80.88 90 LEU A O 1
ATOM 771 N N . TYR A 1 91 ? 1.596 6.027 -9.794 1.00 76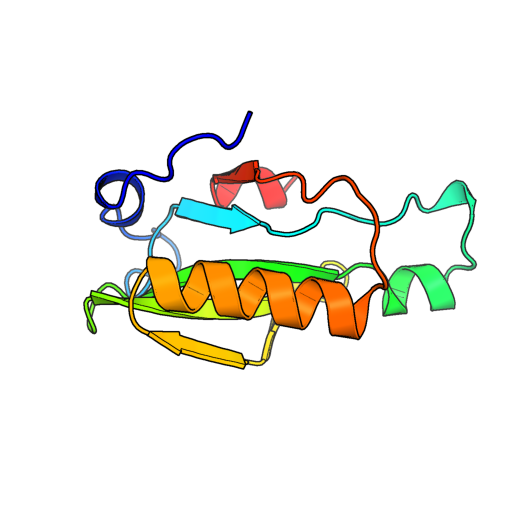.31 91 TYR A N 1
ATOM 772 C CA . TYR A 1 91 ? 1.998 4.955 -10.689 1.00 76.31 91 TYR A CA 1
ATOM 773 C C . TYR A 1 91 ? 2.292 5.479 -12.105 1.00 76.31 91 TYR A C 1
ATOM 775 O O . TYR A 1 91 ? 3.396 5.296 -12.615 1.00 76.31 91 TYR A O 1
ATOM 783 N N . TYR A 1 92 ? 1.360 6.225 -12.699 1.00 74.38 92 TYR A N 1
ATOM 784 C CA . TYR A 1 92 ? 1.561 6.832 -14.017 1.00 74.38 92 TYR A CA 1
ATOM 785 C C . TYR A 1 92 ? 2.794 7.740 -14.072 1.00 74.38 92 TYR A C 1
ATOM 787 O O . TYR A 1 92 ? 3.575 7.655 -15.016 1.00 74.38 92 TYR A O 1
ATOM 795 N N . ASN A 1 93 ? 2.995 8.572 -13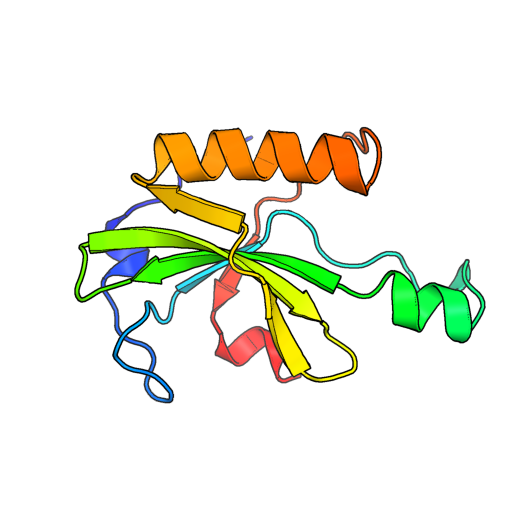.048 1.00 73.94 93 ASN A N 1
ATOM 796 C CA . ASN A 1 93 ? 4.108 9.519 -13.008 1.00 73.94 93 ASN A CA 1
ATOM 797 C C . ASN A 1 93 ? 5.477 8.843 -12.867 1.00 73.94 93 ASN A C 1
ATOM 799 O O . ASN A 1 93 ? 6.459 9.353 -13.397 1.00 73.94 93 ASN A O 1
ATOM 803 N N . ILE A 1 94 ? 5.563 7.744 -12.113 1.00 70.19 94 ILE A N 1
ATOM 804 C CA . ILE A 1 94 ? 6.843 7.084 -11.826 1.00 70.19 94 ILE A CA 1
ATOM 805 C C . ILE A 1 94 ? 7.222 6.099 -12.938 1.00 70.19 94 ILE A C 1
ATOM 807 O O . ILE A 1 94 ? 8.402 6.000 -13.265 1.00 70.19 94 ILE A O 1
ATOM 811 N N . TRP A 1 95 ? 6.258 5.368 -13.505 1.00 69.00 95 TRP A N 1
ATOM 812 C CA . TRP A 1 95 ? 6.548 4.248 -14.411 1.00 69.00 95 TRP A CA 1
ATOM 813 C C . TRP A 1 95 ? 6.128 4.469 -15.867 1.00 69.00 95 TRP A C 1
ATOM 815 O O . TRP A 1 95 ? 6.453 3.633 -16.705 1.00 69.00 95 TRP A O 1
ATOM 825 N N . GLY A 1 96 ? 5.455 5.578 -16.195 1.00 60.09 96 GLY A N 1
ATOM 826 C CA . GLY A 1 96 ? 4.850 5.758 -17.516 1.00 60.09 96 GLY A CA 1
ATOM 827 C C . GLY A 1 96 ? 3.655 4.818 -17.694 1.00 60.09 96 GLY A C 1
ATOM 828 O O . GLY A 1 96 ? 3.564 3.768 -17.066 1.00 60.09 96 GLY A O 1
ATOM 829 N N . ALA A 1 97 ? 2.665 5.224 -18.484 1.00 52.34 97 ALA A N 1
ATOM 830 C CA . ALA A 1 97 ? 1.421 4.480 -18.649 1.00 52.34 97 ALA A CA 1
ATOM 831 C C . ALA A 1 97 ? 1.653 3.078 -19.245 1.00 52.34 97 ALA A C 1
ATOM 833 O O . ALA A 1 97 ? 1.654 2.903 -20.458 1.00 52.34 97 ALA A O 1
ATOM 834 N N . HIS A 1 98 ? 1.821 2.073 -18.389 1.00 51.72 98 HIS A N 1
ATOM 835 C CA . HIS A 1 98 ? 1.638 0.676 -18.751 1.00 51.72 98 HIS A CA 1
ATOM 836 C C . HIS A 1 98 ? 0.188 0.304 -18.437 1.00 51.72 98 HIS A C 1
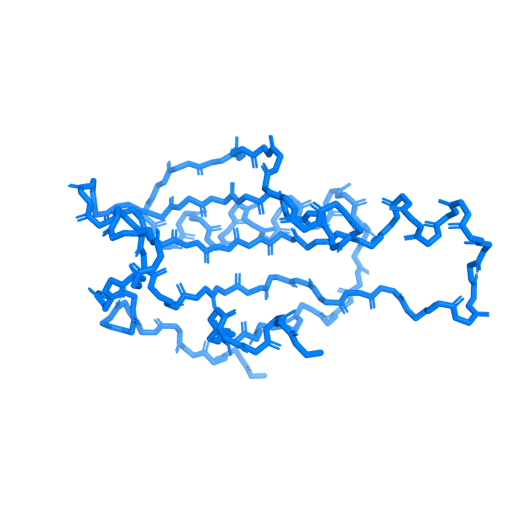ATOM 838 O O . HIS A 1 98 ? -0.281 0.481 -17.312 1.00 51.72 98 HIS A O 1
ATOM 844 N N . GLU A 1 99 ? -0.534 -0.150 -19.463 1.00 46.44 99 GLU A N 1
ATOM 845 C CA . GLU A 1 99 ? -2.000 -0.282 -19.477 1.00 46.44 99 GLU A CA 1
ATOM 846 C C . GLU A 1 99 ? -2.561 -1.303 -18.473 1.00 46.44 99 GLU A C 1
ATOM 848 O O . GLU A 1 99 ? -3.757 -1.295 -18.182 1.00 46.44 99 GLU A O 1
ATOM 853 N N . ASP A 1 100 ? -1.705 -2.105 -17.844 1.00 48.94 100 ASP A N 1
ATOM 854 C CA . ASP A 1 100 ? -2.108 -3.121 -16.884 1.00 48.94 100 ASP A CA 1
ATOM 855 C C . ASP A 1 100 ? -1.709 -2.730 -15.460 1.00 48.94 100 ASP A C 1
ATOM 857 O O . ASP A 1 100 ? -0.766 -3.269 -14.874 1.00 48.94 100 ASP A O 1
ATOM 861 N N . ILE A 1 101 ? -2.473 -1.819 -14.846 1.00 51.28 101 ILE A N 1
ATOM 862 C CA . ILE A 1 101 ? -2.475 -1.730 -13.382 1.00 51.28 101 ILE A CA 1
ATOM 863 C C . ILE A 1 101 ? -3.094 -3.034 -12.868 1.00 51.28 101 ILE A C 1
ATOM 865 O O . ILE A 1 101 ? -4.315 -3.163 -12.739 1.00 51.28 101 ILE A O 1
ATOM 869 N N . VAL A 1 102 ? -2.252 -4.033 -12.600 1.00 51.91 102 VAL A N 1
ATOM 870 C CA . VAL A 1 102 ? -2.696 -5.296 -12.016 1.00 51.91 102 VAL A CA 1
ATOM 871 C C . VAL A 1 102 ? -2.932 -5.069 -10.532 1.00 51.91 102 VAL A C 1
ATOM 873 O O . VAL A 1 102 ? -2.036 -5.098 -9.693 1.00 51.91 102 VAL A O 1
ATOM 876 N N . LEU A 1 103 ? -4.197 -4.837 -10.227 1.00 53.84 103 LEU A N 1
ATOM 877 C CA . LEU A 1 103 ? -4.731 -4.655 -8.891 1.00 53.84 103 LEU A CA 1
ATOM 878 C C . LEU A 1 103 ? -4.738 -5.998 -8.145 1.00 53.84 103 LEU A C 1
ATOM 880 O O . LEU A 1 103 ? -5.748 -6.709 -8.122 1.00 53.84 103 LEU A O 1
ATOM 884 N N . LEU A 1 104 ? -3.601 -6.369 -7.55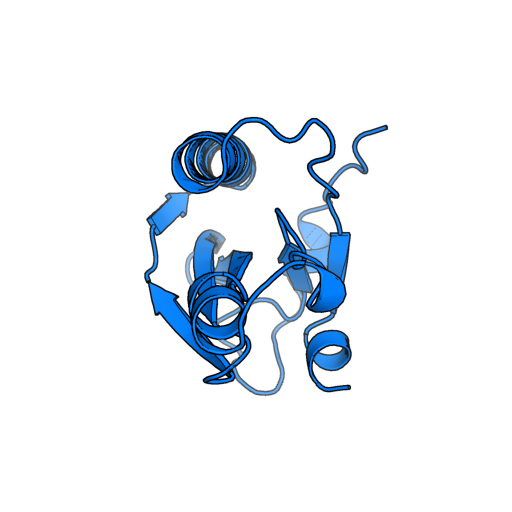6 1.00 55.94 104 LEU A N 1
ATOM 885 C CA . LEU A 1 104 ? -3.468 -7.604 -6.787 1.00 55.94 104 LEU A CA 1
ATOM 886 C C . LEU A 1 104 ? -3.711 -7.340 -5.302 1.00 55.94 104 LEU A C 1
ATOM 888 O O . LEU A 1 104 ? -3.065 -6.506 -4.662 1.00 55.94 104 LEU A O 1
ATOM 892 N N . CYS A 1 105 ? -4.659 -8.091 -4.746 1.00 57.88 105 CYS A N 1
ATOM 893 C CA . CYS A 1 105 ? -4.825 -8.200 -3.309 1.00 57.88 105 CYS A CA 1
ATOM 894 C C . CYS A 1 105 ? -3.765 -9.183 -2.805 1.00 57.88 105 CYS A C 1
ATOM 896 O O . CYS A 1 105 ? -3.823 -10.367 -3.135 1.00 57.88 105 CYS A O 1
ATOM 898 N N . CYS A 1 106 ? -2.788 -8.697 -2.045 1.00 55.25 106 CYS A N 1
ATOM 899 C CA . CYS A 1 106 ? -1.695 -9.522 -1.550 1.00 55.25 106 CYS A CA 1
ATOM 900 C C . CYS A 1 106 ? -1.822 -9.667 -0.035 1.00 55.25 106 CYS A C 1
ATOM 902 O O . CYS A 1 106 ? -1.875 -8.680 0.707 1.00 55.25 106 CYS A O 1
ATOM 904 N N . HIS A 1 107 ? -1.828 -10.911 0.442 1.00 54.88 107 HIS A N 1
ATOM 905 C CA . HIS A 1 107 ? -1.574 -11.170 1.851 1.00 54.88 107 HIS A CA 1
ATOM 906 C C . HIS A 1 107 ? -0.099 -10.867 2.129 1.00 54.88 107 HIS A C 1
ATOM 908 O O . HIS A 1 107 ? 0.779 -11.183 1.327 1.00 54.88 107 HIS A O 1
ATOM 914 N N . GLN A 1 108 ? 0.218 -10.273 3.277 1.00 48.25 108 GLN A N 1
ATOM 915 C CA . GLN A 1 108 ? 1.613 -9.933 3.566 1.00 48.25 108 GLN A CA 1
ATOM 916 C C . GLN A 1 108 ? 2.545 -11.160 3.626 1.00 48.25 108 GLN A C 1
ATOM 918 O O . GLN A 1 108 ? 3.729 -11.036 3.346 1.00 48.25 108 GLN A O 1
ATOM 923 N N . ASN A 1 109 ? 1.989 -12.349 3.889 1.00 41.59 109 ASN A N 1
ATOM 924 C CA . ASN A 1 109 ? 2.724 -13.616 3.924 1.00 41.59 109 ASN A CA 1
ATOM 925 C C . ASN A 1 109 ? 3.071 -14.177 2.529 1.00 41.59 109 ASN A C 1
ATOM 927 O O . ASN A 1 109 ? 3.833 -15.129 2.448 1.00 41.59 109 ASN A O 1
ATOM 931 N N . THR A 1 110 ? 2.525 -13.620 1.441 1.00 42.59 110 THR A N 1
ATOM 932 C CA . THR A 1 110 ? 2.834 -14.056 0.060 1.00 42.59 110 THR A CA 1
ATOM 933 C C . THR A 1 110 ? 3.986 -13.285 -0.591 1.00 42.59 110 THR A C 1
ATOM 935 O O . THR A 1 110 ? 4.391 -13.636 -1.688 1.00 42.59 110 THR A O 1
ATOM 938 N N . ILE A 1 111 ? 4.530 -12.252 0.064 1.00 43.84 111 ILE A N 1
ATOM 939 C CA . ILE A 1 111 ? 5.716 -11.511 -0.417 1.00 43.84 111 ILE A CA 1
ATOM 940 C C . ILE A 1 111 ? 7.025 -12.143 0.111 1.00 43.84 111 ILE A C 1
ATOM 942 O O . ILE A 1 111 ? 8.114 -11.791 -0.335 1.00 43.84 111 ILE A O 1
ATOM 946 N N . ASP A 1 112 ? 6.921 -13.088 1.050 1.00 36.75 112 ASP A N 1
ATOM 947 C CA . ASP A 1 112 ? 8.061 -13.706 1.734 1.00 36.75 112 ASP A CA 1
ATOM 948 C C . ASP A 1 112 ? 8.628 -14.963 1.027 1.00 36.75 112 ASP A C 1
ATOM 950 O O . ASP A 1 112 ? 9.646 -15.469 1.501 1.00 36.75 112 ASP A O 1
ATOM 954 N N . ASN A 1 113 ? 8.051 -15.413 -0.102 1.00 32.09 113 ASN A N 1
ATOM 955 C CA . ASN A 1 113 ? 8.527 -16.568 -0.890 1.00 32.09 113 ASN A CA 1
ATOM 956 C C . ASN A 1 113 ? 9.091 -16.163 -2.256 1.00 32.09 113 ASN A C 1
ATOM 958 O O . ASN A 1 113 ? 8.331 -15.563 -3.050 1.00 32.09 113 ASN A O 1
#

Foldseek 3Di:
DDPDDDLVQFLDADPVGRQKGLKKKWQDAADDCPVDDPVRRQVGHKTWIWIARNVVRWIWTWIARLVVRDTDDTPDIGHPVVCVVVRVVVCCVPPNDDPDRPTDTDRPVVSVD

Secondary structure (DSSP, 8-state):
--PPPPGGGGGSBPSS-TTEEEEEEES-----GGGS-HHHHHHH-EEEEEEEETTTTEEEEEEEETTTTEEEEEEEEE-HHHHHHHHHHHHHHHH---S----EEEEGGGS--

Sequence (113 aa):
MTKAICISQFLTPNIKNPKYSKMRYVFYTKIPRKDLTEEEYLRTNHSLLLRMNLKMKLFELVKFNYHYRSEQIIFFTGNLQEAIERGKQLYYNIWGAHEDIVLLCCHQNTIDN